Protein AF-A0A7X2IPU2-F1 (afdb_monomer_lite)

Radius of gyration: 22.75 Å; chains: 1; bounding box: 54×31×79 Å

Foldseek 3Di:
DFAQDQCPDPFGDCPVCCVVCCVQDDWDKGWQFKDFPVDDTPRPDQKDKDWDPPDLFKTKMKIFRAAQFKKKWWWKKKWWDFDRYIDIDTDRRDIHHGRRMDMDMGGDDDPPPVDPPPGTGTGMIIMIIDPIDIGGDDDVVVVVVVVVVVVVVVVVVVVVVVD

pLDDT: mean 90.48, std 10.05, range [49.47, 98.31]

Secondary structure (DSSP, 8-state):
-PPP-TT-STT---TTTHHHHGGG--SPPEEEEEE-SS------SSEEEEEE-SSSSEEEEEEEE--SSEEEEEEEEEEEEETTEEEEEEEEEEEE-TT-EEEEEEE----SSTT-TT-----EEEEEEEEEEEEEPPPHHHHHHHHHHHHHHHHHHHHHH--

InterPro domains:
  IPR013424 PEP-CTERM protein-sorting domain [PF07589] (136-160)
  IPR013424 PEP-CTERM protein-sorting domain [TIGR02595] (137-161)

Structure (mmCIF, N/CA/C/O backbone):
data_AF-A0A7X2IPU2-F1
#
_entry.id   AF-A0A7X2IPU2-F1
#
loop_
_atom_site.group_PDB
_atom_site.id
_atom_site.type_symbol
_atom_site.label_atom_id
_atom_site.label_alt_id
_atom_site.label_comp_id
_atom_site.label_asym_id
_atom_site.label_entity_id
_atom_site.label_seq_id
_atom_site.pdbx_PDB_ins_code
_atom_site.Cartn_x
_atom_site.Cartn_y
_atom_site.Cartn_z
_atom_site.occupancy
_atom_site.B_iso_or_equiv
_atom_site.auth_seq_id
_atom_site.auth_comp_id
_atom_site.auth_asym_id
_atom_site.auth_atom_id
_atom_site.pdbx_PDB_model_num
ATOM 1 N N . MET A 1 1 ? 13.312 -9.247 -25.152 1.00 49.47 1 MET A N 1
ATOM 2 C CA . MET A 1 1 ? 12.026 -9.595 -24.512 1.00 49.47 1 MET A CA 1
ATOM 3 C C . MET A 1 1 ? 11.591 -8.381 -23.711 1.00 49.47 1 MET A C 1
ATOM 5 O O . MET A 1 1 ? 12.433 -7.831 -23.006 1.00 49.47 1 MET A O 1
ATOM 9 N N . ALA A 1 2 ? 10.360 -7.901 -23.892 1.00 63.34 2 ALA A N 1
ATOM 10 C CA . ALA A 1 2 ? 9.840 -6.817 -23.059 1.00 63.34 2 ALA A CA 1
ATOM 11 C C . ALA A 1 2 ? 9.668 -7.338 -21.624 1.00 63.34 2 ALA A C 1
ATOM 13 O O . ALA A 1 2 ? 9.268 -8.487 -21.437 1.00 63.34 2 ALA A O 1
ATOM 14 N N . GLY A 1 3 ? 10.058 -6.537 -20.638 1.00 82.38 3 GLY A N 1
ATOM 15 C CA . GLY A 1 3 ? 9.880 -6.857 -19.228 1.00 82.38 3 GLY A CA 1
ATOM 16 C C . GLY A 1 3 ? 8.420 -6.755 -18.809 1.00 82.38 3 GLY A C 1
ATOM 17 O O . GLY A 1 3 ? 7.600 -6.163 -19.508 1.00 82.38 3 GLY A O 1
ATOM 18 N N . TRP A 1 4 ? 8.102 -7.336 -17.657 1.00 93.31 4 TRP A N 1
ATOM 19 C CA . TRP A 1 4 ? 6.778 -7.224 -17.057 1.00 93.31 4 TRP A CA 1
ATOM 20 C C . TRP A 1 4 ? 6.541 -5.801 -16.526 1.00 93.31 4 TRP A C 1
ATOM 22 O O . TRP A 1 4 ? 7.396 -5.260 -15.823 1.00 93.31 4 TRP A O 1
ATOM 32 N N . ASN A 1 5 ? 5.384 -5.214 -16.854 1.00 94.75 5 ASN A N 1
ATOM 33 C CA . ASN A 1 5 ? 4.970 -3.882 -16.412 1.00 94.75 5 ASN A CA 1
ATOM 34 C C . ASN A 1 5 ? 3.652 -3.963 -15.621 1.00 94.75 5 ASN A C 1
ATOM 36 O O . ASN A 1 5 ? 2.597 -4.084 -16.245 1.00 94.75 5 ASN A O 1
ATOM 40 N N . PRO A 1 6 ? 3.674 -3.821 -14.283 1.00 96.12 6 PRO A N 1
ATOM 41 C CA . PRO A 1 6 ? 2.474 -3.929 -13.451 1.00 96.12 6 PRO A CA 1
ATOM 42 C C . PRO A 1 6 ? 1.388 -2.896 -13.754 1.00 96.12 6 PRO A C 1
ATOM 44 O O . PRO A 1 6 ? 0.222 -3.113 -13.434 1.00 96.12 6 PRO A O 1
ATOM 47 N N . HIS A 1 7 ? 1.743 -1.780 -14.388 1.00 95.56 7 HIS A N 1
ATOM 48 C CA . HIS A 1 7 ? 0.799 -0.718 -14.720 1.00 95.56 7 HIS A CA 1
ATOM 49 C C . HIS A 1 7 ? -0.028 -1.029 -15.978 1.00 95.56 7 HIS A C 1
ATOM 51 O O . HIS A 1 7 ? -0.972 -0.303 -16.293 1.00 95.56 7 HIS A 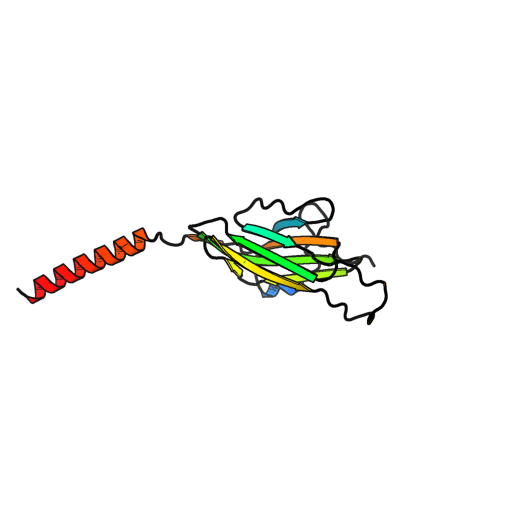O 1
ATOM 57 N N . ALA A 1 8 ? 0.315 -2.091 -16.716 1.00 95.25 8 ALA A N 1
ATOM 58 C CA . ALA A 1 8 ? -0.314 -2.415 -17.987 1.00 95.25 8 ALA A CA 1
ATOM 59 C C . ALA A 1 8 ? -1.818 -2.708 -17.841 1.00 95.25 8 ALA A C 1
ATOM 61 O O . ALA A 1 8 ? -2.256 -3.485 -16.996 1.00 95.25 8 ALA A O 1
ATOM 62 N N . GLY A 1 9 ? -2.617 -2.092 -18.716 1.00 95.00 9 GLY A N 1
ATOM 63 C CA . GLY A 1 9 ? -4.066 -2.272 -18.755 1.00 95.00 9 GLY A CA 1
ATOM 64 C C . GLY A 1 9 ? -4.833 -1.532 -17.647 1.00 95.00 9 GLY A C 1
ATOM 65 O O . GLY A 1 9 ? -4.250 -0.967 -16.719 1.00 95.00 9 GLY A O 1
ATOM 66 N N . PRO A 1 10 ? -6.175 -1.522 -17.723 1.00 94.19 10 PRO A N 1
ATOM 67 C CA . PRO A 1 10 ? -7.020 -0.764 -16.798 1.00 94.19 10 PRO A CA 1
ATOM 68 C C . PRO A 1 10 ? -6.919 -1.267 -15.353 1.00 94.19 10 PRO A C 1
ATOM 70 O O . PRO A 1 10 ? -6.868 -0.458 -14.432 1.00 94.19 10 PRO A O 1
ATOM 73 N N . ASN A 1 11 ? -6.758 -2.578 -15.157 1.00 95.75 11 ASN A N 1
ATOM 74 C CA . ASN A 1 11 ? -6.704 -3.207 -13.832 1.00 95.75 11 ASN A CA 1
ATOM 75 C C . ASN A 1 11 ? -5.276 -3.472 -13.336 1.00 95.75 11 ASN A C 1
ATOM 77 O O . ASN A 1 11 ? -5.102 -3.975 -12.235 1.00 95.75 11 ASN A O 1
ATOM 81 N N . GLY A 1 12 ? -4.259 -3.113 -14.127 1.00 96.50 12 GLY A N 1
ATOM 82 C CA . GLY A 1 12 ? -2.882 -3.515 -13.854 1.00 96.50 12 GLY A CA 1
ATOM 83 C C . GLY A 1 12 ? -2.632 -4.972 -14.253 1.00 96.50 12 GLY A C 1
ATOM 84 O O . GLY A 1 12 ? -3.561 -5.718 -14.567 1.00 96.50 12 GLY A O 1
ATOM 85 N N . ASP A 1 13 ? -1.363 -5.360 -14.256 1.00 97.06 13 ASP A N 1
ATOM 86 C CA . ASP A 1 13 ? -0.900 -6.684 -14.660 1.00 97.06 13 ASP A CA 1
ATOM 87 C C . ASP A 1 13 ? -0.197 -7.373 -13.489 1.00 97.06 13 ASP A C 1
ATOM 89 O O . ASP A 1 13 ? 0.868 -6.947 -13.049 1.00 97.06 13 ASP A O 1
ATOM 93 N N . THR A 1 14 ? -0.778 -8.462 -12.992 1.00 97.25 14 THR A N 1
ATOM 94 C CA . THR A 1 14 ? -0.271 -9.218 -11.838 1.00 97.25 14 THR A CA 1
ATOM 95 C C . THR A 1 14 ? 0.596 -10.412 -12.237 1.00 97.25 14 THR A C 1
ATOM 97 O O . THR A 1 14 ? 1.161 -11.080 -11.371 1.00 97.25 14 THR A O 1
ATOM 100 N N . SER A 1 15 ? 0.758 -10.677 -13.540 1.00 95.69 15 SER A N 1
ATOM 101 C CA . SER A 1 15 ? 1.409 -11.890 -14.058 1.00 95.69 15 SER A CA 1
ATOM 102 C C . SER A 1 15 ? 2.859 -12.076 -13.596 1.00 95.69 15 SER A C 1
ATOM 104 O O . SER A 1 15 ? 3.339 -13.207 -13.531 1.00 95.69 15 SER A O 1
ATOM 106 N N . GLY A 1 16 ? 3.552 -10.992 -13.228 1.00 94.38 16 GLY A N 1
ATOM 107 C CA . GLY A 1 16 ? 4.921 -11.045 -12.715 1.00 94.38 16 GLY A CA 1
ATOM 108 C C . GLY A 1 16 ? 5.066 -11.442 -11.244 1.00 94.38 16 GLY A C 1
ATOM 109 O O . GLY A 1 16 ? 6.181 -11.761 -10.836 1.00 94.38 16 GLY A O 1
ATOM 110 N N . PHE A 1 17 ? 3.991 -11.446 -10.446 1.00 96.38 17 PHE A N 1
ATOM 111 C CA . PHE A 1 17 ? 4.066 -11.794 -9.017 1.00 96.38 17 PHE A CA 1
ATOM 112 C C . PHE A 1 17 ? 2.974 -12.734 -8.508 1.00 96.38 17 PHE A C 1
ATOM 114 O O . PHE A 1 17 ? 3.132 -13.281 -7.418 1.00 96.38 17 PHE A O 1
ATOM 121 N N . ASP A 1 18 ? 1.901 -12.958 -9.268 1.00 96.19 18 ASP A N 1
ATOM 122 C CA . ASP A 1 18 ? 0.756 -13.751 -8.815 1.00 96.19 18 ASP A CA 1
ATOM 123 C C . ASP A 1 18 ? 1.166 -15.160 -8.350 1.00 96.19 18 ASP A C 1
ATOM 125 O O . ASP A 1 18 ? 0.906 -15.543 -7.211 1.00 96.19 18 ASP A O 1
ATOM 129 N N . ALA A 1 19 ? 1.919 -15.893 -9.178 1.00 96.19 19 ALA A N 1
ATOM 130 C CA . ALA A 1 19 ? 2.388 -17.234 -8.829 1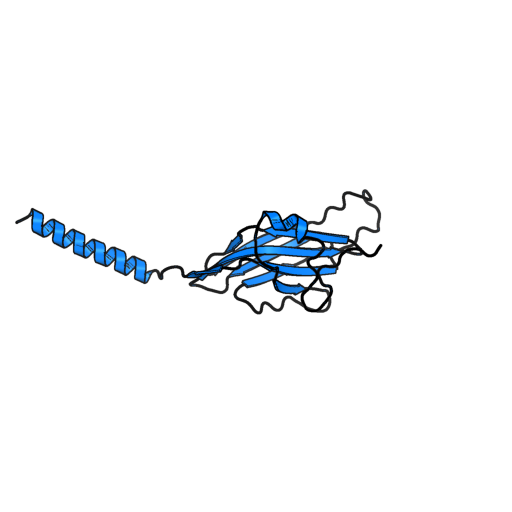.00 96.19 19 ALA A CA 1
ATOM 131 C C . ALA A 1 19 ? 3.365 -17.253 -7.628 1.00 96.19 19 ALA A C 1
ATOM 133 O O . ALA A 1 19 ? 3.141 -18.049 -6.714 1.00 96.19 19 ALA A O 1
ATOM 134 N N . PRO A 1 20 ? 4.408 -16.395 -7.556 1.00 96.44 20 PRO A N 1
ATOM 135 C CA . PRO A 1 20 ? 5.248 -16.287 -6.360 1.00 96.44 20 PRO A CA 1
ATOM 136 C C . PRO A 1 20 ? 4.497 -15.930 -5.072 1.00 96.44 20 PRO A C 1
ATOM 138 O O . PRO A 1 20 ? 4.910 -16.365 -3.999 1.00 96.44 20 PRO A O 1
ATOM 141 N N . PHE A 1 21 ? 3.423 -15.137 -5.152 1.00 97.81 21 PHE A N 1
ATOM 142 C CA . PHE A 1 21 ? 2.665 -14.693 -3.977 1.00 97.81 21 PHE A CA 1
ATOM 143 C C . PHE A 1 21 ? 1.484 -15.612 -3.631 1.00 97.81 21 PHE A C 1
ATOM 145 O O . PHE A 1 21 ? 0.904 -15.484 -2.552 1.00 97.81 21 PHE A O 1
ATOM 152 N N . ALA A 1 22 ? 1.136 -16.568 -4.493 1.00 96.06 22 ALA A N 1
ATOM 153 C CA . ALA A 1 22 ? 0.060 -17.533 -4.263 1.00 96.06 22 ALA A CA 1
ATOM 154 C C . ALA A 1 22 ? 0.165 -18.322 -2.938 1.00 96.06 22 ALA A C 1
ATOM 156 O O . ALA A 1 22 ? -0.872 -18.553 -2.328 1.00 96.06 22 ALA A O 1
ATOM 157 N N . PRO A 1 23 ? 1.351 -18.703 -2.418 1.00 97.19 23 PRO A N 1
ATOM 158 C CA . PRO A 1 23 ? 1.433 -19.411 -1.136 1.00 97.19 23 PRO A CA 1
ATOM 159 C C . PRO A 1 23 ? 0.982 -18.601 0.090 1.00 97.19 23 PRO A C 1
ATOM 161 O O . PRO A 1 23 ? 0.778 -19.191 1.148 1.00 97.19 23 PRO A O 1
ATOM 164 N N . TYR A 1 24 ? 0.855 -17.277 -0.034 1.00 96.38 24 TYR A N 1
ATOM 165 C CA . TYR A 1 24 ? 0.588 -16.366 1.084 1.00 96.38 24 TYR A CA 1
ATOM 166 C C . TYR A 1 24 ? -0.878 -15.921 1.185 1.00 96.38 24 TYR A C 1
ATOM 168 O O . TYR A 1 24 ? -1.226 -15.178 2.086 1.00 96.38 24 TYR A O 1
ATOM 176 N N . GLY A 1 25 ? -1.754 -16.355 0.277 1.00 92.75 25 GLY A N 1
ATOM 177 C CA . GLY A 1 25 ? -3.152 -15.918 0.262 1.00 92.75 25 GLY A CA 1
ATOM 178 C C . GLY A 1 25 ? -3.955 -16.619 -0.825 1.00 92.75 25 GLY A C 1
ATOM 179 O O . GLY A 1 25 ? -3.404 -17.366 -1.631 1.00 92.75 25 GLY A O 1
ATOM 180 N N . SER A 1 26 ? -5.270 -16.421 -0.838 1.00 84.19 26 SER A N 1
ATOM 181 C CA . SER A 1 26 ? -6.179 -17.262 -1.640 1.00 84.19 26 SER A CA 1
ATOM 182 C C . SER A 1 26 ? -7.140 -16.489 -2.545 1.00 84.19 26 SER A C 1
ATOM 184 O O . SER A 1 26 ? -7.790 -17.094 -3.399 1.00 84.19 26 SER A O 1
ATOM 186 N N . GLY A 1 27 ? -7.207 -15.163 -2.403 1.00 88.00 27 GLY A N 1
ATOM 187 C CA . GLY A 1 27 ? -8.028 -14.291 -3.236 1.00 88.00 27 GLY A CA 1
ATOM 188 C C . GLY A 1 27 ? -7.368 -13.818 -4.535 1.00 88.00 27 GLY A C 1
ATOM 189 O O . GLY A 1 27 ? -6.159 -13.925 -4.747 1.00 88.00 27 GLY A O 1
ATOM 190 N N . THR A 1 28 ? -8.190 -13.235 -5.410 1.00 94.44 28 THR A N 1
ATOM 191 C CA . THR A 1 28 ? -7.730 -12.536 -6.616 1.00 94.44 28 THR A CA 1
ATOM 192 C C . THR A 1 28 ? -7.248 -11.131 -6.271 1.00 94.44 28 THR A C 1
ATOM 194 O O . THR A 1 28 ? -7.906 -10.399 -5.530 1.00 94.44 28 THR A O 1
ATOM 197 N N . TRP A 1 29 ? -6.126 -10.732 -6.862 1.00 97.75 29 TRP A N 1
ATOM 198 C CA . TRP A 1 29 ? -5.622 -9.368 -6.770 1.00 97.75 29 TRP A CA 1
ATOM 199 C C . TRP A 1 29 ? -6.576 -8.363 -7.415 1.00 97.75 29 TRP A C 1
ATOM 201 O O . TRP A 1 29 ? -6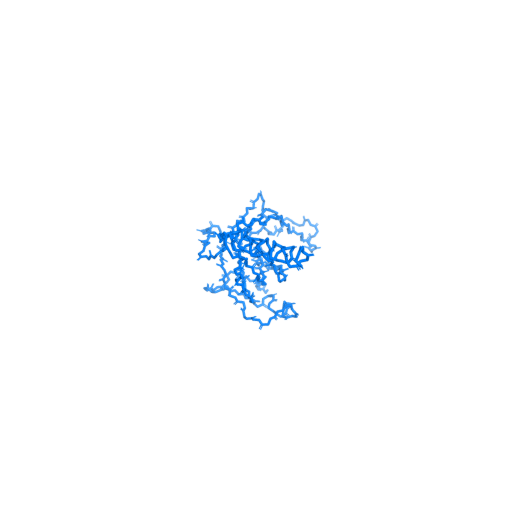.994 -8.508 -8.562 1.00 97.75 29 TRP A O 1
ATOM 211 N N . SER A 1 30 ? -6.879 -7.315 -6.665 1.00 96.69 30 SER A N 1
ATOM 212 C CA . SER A 1 30 ? -7.653 -6.156 -7.085 1.00 96.69 30 SER A CA 1
ATOM 213 C C . SER A 1 30 ? -6.751 -4.932 -7.120 1.00 96.69 30 SER A C 1
ATOM 215 O O . SER A 1 30 ? -5.897 -4.755 -6.249 1.00 96.69 30 SER A O 1
ATOM 217 N N . LEU A 1 31 ? -6.944 -4.076 -8.119 1.00 97.50 31 LEU A N 1
ATOM 218 C CA . LEU A 1 31 ? -6.235 -2.807 -8.201 1.00 97.50 31 LEU A CA 1
ATOM 219 C C . LEU A 1 31 ? -6.688 -1.879 -7.069 1.00 97.50 31 LEU A C 1
ATOM 221 O O . LEU A 1 31 ? -7.884 -1.637 -6.920 1.00 97.50 31 LEU A O 1
ATOM 225 N N . LEU A 1 32 ? -5.733 -1.337 -6.317 1.00 96.94 32 LEU A N 1
ATOM 226 C CA . LEU A 1 32 ? -5.984 -0.251 -5.374 1.00 96.94 32 LEU A CA 1
ATOM 227 C C . LEU A 1 32 ? -5.732 1.107 -6.019 1.00 96.94 32 LEU A C 1
ATOM 229 O O . LEU A 1 32 ? -6.580 1.989 -5.933 1.00 96.94 32 LEU A O 1
ATOM 233 N N . ASP A 1 33 ? -4.561 1.284 -6.635 1.00 97.12 33 ASP A N 1
ATOM 234 C CA . ASP A 1 33 ? -4.166 2.576 -7.187 1.00 97.12 33 ASP A CA 1
ATOM 235 C C . ASP A 1 33 ? -2.976 2.467 -8.146 1.00 97.12 33 ASP A C 1
ATOM 237 O O . ASP A 1 33 ? -2.286 1.442 -8.217 1.00 97.12 33 ASP A O 1
ATOM 241 N N . LYS A 1 34 ? -2.721 3.557 -8.864 1.00 95.75 34 LYS A N 1
ATOM 242 C CA . LYS A 1 34 ? -1.641 3.715 -9.833 1.00 95.75 34 LYS A CA 1
ATOM 243 C C . LYS A 1 34 ? -0.979 5.072 -9.670 1.00 95.75 34 LYS A C 1
ATOM 245 O O . LYS A 1 34 ? -1.633 6.076 -9.426 1.00 95.75 34 LYS A O 1
ATOM 250 N N . LEU A 1 35 ? 0.335 5.086 -9.837 1.00 94.88 35 LEU A N 1
ATOM 251 C CA . LEU A 1 35 ? 1.140 6.299 -9.826 1.00 94.88 35 LEU A CA 1
ATOM 252 C C . LEU A 1 35 ? 2.141 6.237 -10.970 1.00 94.88 35 LEU A C 1
ATOM 254 O O . LEU A 1 35 ? 2.876 5.257 -11.109 1.00 94.88 35 LEU A O 1
ATOM 258 N N . ASP A 1 36 ? 2.201 7.305 -11.750 1.00 92.75 36 ASP A N 1
ATOM 259 C CA . ASP A 1 36 ? 3.206 7.508 -12.786 1.00 92.75 36 ASP A CA 1
ATOM 260 C C . ASP A 1 36 ? 3.566 8.999 -12.909 1.00 92.75 36 ASP A C 1
ATOM 262 O O . ASP A 1 36 ? 3.212 9.819 -12.062 1.00 92.75 36 ASP A O 1
ATOM 266 N N . SER A 1 37 ? 4.316 9.371 -13.947 1.00 88.62 37 SER A N 1
ATOM 267 C CA . SER A 1 37 ? 4.712 10.766 -14.182 1.00 88.62 37 SER A CA 1
ATOM 268 C C . SER A 1 37 ? 3.565 11.685 -14.617 1.00 88.62 37 SER A C 1
ATOM 270 O O . SER A 1 37 ? 3.747 12.901 -14.661 1.00 88.62 37 SER A O 1
ATOM 272 N N . SER A 1 38 ? 2.407 11.124 -14.965 1.00 87.88 38 SER A N 1
ATOM 273 C CA . SER A 1 38 ? 1.246 11.837 -15.500 1.00 87.88 38 SER A CA 1
ATOM 274 C C . SER A 1 38 ? 0.064 11.884 -14.530 1.00 87.88 38 SER A C 1
ATOM 276 O O . SER A 1 38 ? -0.822 12.724 -14.683 1.00 87.88 38 SER A O 1
ATOM 278 N N . SER A 1 39 ? 0.055 11.012 -13.522 1.00 88.12 39 SER A N 1
ATOM 279 C CA . SER A 1 39 ? -1.046 10.834 -12.584 1.00 88.12 39 SER A CA 1
ATOM 280 C C . SER A 1 39 ? -0.543 10.474 -11.186 1.00 88.12 39 SER A C 1
ATOM 282 O O . SER A 1 39 ? 0.336 9.631 -11.020 1.00 88.12 39 SER A O 1
ATOM 284 N N . GLY A 1 40 ? -1.107 11.136 -10.172 1.00 91.62 40 GLY A N 1
ATOM 285 C CA . GLY A 1 40 ? -0.885 10.802 -8.765 1.00 91.62 40 GLY A CA 1
ATOM 286 C C . GLY A 1 40 ? -1.811 9.686 -8.277 1.00 91.62 40 GLY A C 1
ATOM 287 O O . GLY A 1 40 ? -2.769 9.329 -8.962 1.00 91.62 40 GLY A O 1
ATOM 288 N N . LEU A 1 41 ? -1.560 9.202 -7.059 1.00 95.19 41 LEU A N 1
ATOM 289 C CA . LEU A 1 41 ? -2.440 8.254 -6.365 1.00 95.19 41 LEU A CA 1
ATOM 290 C C . LEU A 1 41 ? -3.816 8.891 -6.121 1.00 95.19 41 LEU A C 1
ATOM 292 O O . LEU A 1 41 ? -3.905 9.986 -5.558 1.00 95.19 41 LEU A O 1
ATOM 296 N N . GLN A 1 42 ? -4.876 8.215 -6.556 1.00 95.50 42 GLN A N 1
ATOM 297 C CA . GLN A 1 42 ? -6.256 8.696 -6.473 1.00 95.50 42 GLN A CA 1
ATOM 298 C C . GLN A 1 42 ? -6.884 8.487 -5.090 1.00 95.50 42 GLN A C 1
ATOM 300 O O . GLN A 1 42 ? -7.776 9.244 -4.711 1.00 95.50 42 GLN A O 1
ATOM 305 N N . ASN A 1 43 ? -6.419 7.494 -4.326 1.00 95.81 43 ASN A N 1
ATOM 306 C CA . ASN A 1 43 ? -6.837 7.218 -2.950 1.00 95.81 43 ASN A CA 1
ATOM 307 C C . ASN A 1 43 ? -8.363 7.096 -2.775 1.00 95.81 43 ASN A C 1
ATOM 309 O O . ASN A 1 43 ? -8.964 7.718 -1.901 1.00 95.81 43 ASN A O 1
ATOM 313 N N . THR A 1 44 ? -9.013 6.280 -3.608 1.00 89.06 44 THR A N 1
ATOM 314 C CA . THR A 1 44 ? -10.483 6.157 -3.657 1.00 89.06 44 THR A CA 1
ATOM 315 C C . THR A 1 44 ? -11.087 5.213 -2.605 1.00 89.06 44 THR A C 1
ATOM 317 O O . THR A 1 44 ? -12.291 4.964 -2.631 1.00 89.06 44 THR A O 1
ATOM 320 N N . GLY A 1 45 ? -10.274 4.645 -1.709 1.00 90.31 45 GLY A N 1
ATOM 321 C CA . GLY A 1 45 ? -10.674 3.605 -0.753 1.00 90.31 45 GLY A CA 1
ATOM 322 C C . GLY A 1 45 ? -10.503 3.990 0.726 1.00 90.31 45 GLY A C 1
ATOM 323 O O . GLY A 1 45 ? -10.247 5.148 1.051 1.00 90.31 45 GLY A O 1
ATOM 324 N N . PRO A 1 46 ? -10.613 3.014 1.652 1.00 93.38 46 PRO A N 1
ATOM 325 C CA . PRO A 1 46 ? -10.415 3.236 3.092 1.00 93.38 46 PRO A CA 1
ATOM 326 C C . PRO A 1 46 ? -8.941 3.450 3.480 1.00 93.38 46 PRO A C 1
ATOM 328 O O . PRO A 1 46 ? -8.628 3.697 4.644 1.00 93.38 46 PRO A O 1
ATOM 331 N N . LEU A 1 47 ? -8.031 3.326 2.514 1.00 97.44 47 LEU A N 1
ATOM 332 C CA . LEU A 1 47 ? -6.600 3.513 2.682 1.00 97.44 47 LEU A CA 1
ATOM 333 C C . LEU A 1 47 ? -6.135 4.668 1.796 1.00 97.44 47 LEU A C 1
ATOM 335 O O . LEU A 1 47 ? -6.415 4.684 0.598 1.00 97.44 47 LEU A O 1
ATOM 339 N N . THR A 1 48 ? -5.393 5.595 2.393 1.00 97.88 48 THR A N 1
ATOM 340 C CA . THR A 1 48 ? -4.694 6.670 1.689 1.00 97.88 48 THR A CA 1
ATOM 341 C C . THR A 1 48 ? -3.217 6.332 1.613 1.00 97.88 48 THR A C 1
ATOM 343 O O . THR A 1 48 ? -2.555 6.173 2.638 1.00 97.88 48 THR A O 1
ATOM 346 N N . PHE A 1 49 ? -2.687 6.257 0.403 1.00 97.25 49 PHE A N 1
ATOM 347 C CA . PHE A 1 49 ? -1.297 5.959 0.119 1.00 97.25 49 PHE A CA 1
ATOM 348 C C . PHE A 1 49 ? -0.523 7.227 -0.227 1.00 97.25 49 PHE A C 1
ATOM 350 O O . PHE A 1 49 ? -1.017 8.133 -0.906 1.00 97.25 49 PHE A O 1
ATOM 357 N N . THR A 1 50 ? 0.736 7.257 0.199 1.00 95.56 50 THR A N 1
ATOM 358 C CA . THR A 1 50 ? 1.736 8.172 -0.346 1.00 95.56 50 THR A CA 1
ATOM 359 C C . THR A 1 50 ? 2.909 7.373 -0.880 1.00 95.56 50 THR A C 1
ATOM 361 O O . THR A 1 50 ? 3.268 6.318 -0.350 1.00 95.56 50 THR A O 1
ATOM 364 N N . PHE A 1 51 ? 3.521 7.892 -1.936 1.00 92.69 51 PHE A N 1
ATOM 365 C CA . PHE A 1 51 ? 4.747 7.347 -2.483 1.00 92.69 51 PHE A CA 1
ATOM 366 C C . PHE A 1 51 ? 5.581 8.501 -3.018 1.00 92.69 51 PHE A C 1
ATOM 368 O O . PHE A 1 51 ? 5.206 9.166 -3.984 1.00 92.69 51 PHE A O 1
ATOM 375 N N . THR A 1 52 ? 6.701 8.755 -2.355 1.00 85.69 52 THR A N 1
ATOM 376 C CA . THR A 1 52 ? 7.553 9.905 -2.638 1.00 85.69 52 THR A CA 1
ATOM 377 C C . THR A 1 52 ? 8.922 9.396 -3.072 1.00 85.69 52 THR A C 1
ATOM 379 O O . THR A 1 52 ? 9.646 8.848 -2.236 1.00 85.69 52 THR A O 1
ATOM 382 N N . PRO A 1 53 ? 9.304 9.567 -4.347 1.00 71.69 53 PRO A N 1
ATOM 383 C CA . PRO A 1 53 ? 10.655 9.299 -4.824 1.00 71.69 53 PRO A CA 1
ATOM 384 C C . PRO A 1 53 ? 11.557 10.548 -4.656 1.00 71.69 53 PRO A C 1
ATOM 386 O O . PRO A 1 53 ? 11.528 11.429 -5.511 1.00 71.69 53 PRO A O 1
ATOM 389 N N . PRO A 1 54 ? 12.395 10.674 -3.606 1.00 62.78 54 PRO A N 1
ATOM 390 C CA . PRO A 1 54 ? 13.513 11.617 -3.582 1.00 62.78 54 PRO A CA 1
ATOM 391 C C . PRO A 1 54 ? 14.566 11.289 -4.654 1.00 62.78 54 PRO A C 1
ATOM 393 O O . PRO A 1 54 ? 15.377 12.148 -4.990 1.00 62.78 54 PRO A O 1
ATOM 396 N N . SER A 1 55 ? 14.574 10.061 -5.191 1.00 77.81 55 SER A N 1
ATOM 397 C CA . SER A 1 55 ? 15.392 9.663 -6.335 1.00 77.81 55 SER A CA 1
ATOM 398 C C . SER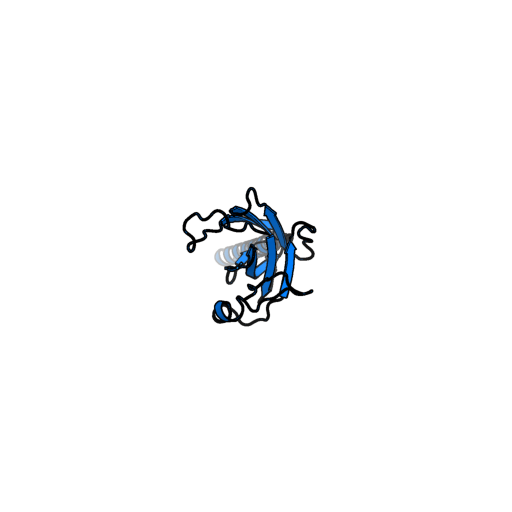 A 1 55 ? 14.674 8.622 -7.202 1.00 77.81 55 SER A C 1
ATOM 400 O O . SER A 1 55 ? 13.647 8.068 -6.814 1.00 77.81 55 SER A O 1
ATOM 402 N N . GLY A 1 56 ? 15.241 8.306 -8.369 1.00 83.06 56 GLY A N 1
ATOM 403 C CA . GLY A 1 56 ? 14.729 7.227 -9.214 1.00 83.06 56 GLY A CA 1
ATOM 404 C C . GLY A 1 56 ? 14.871 5.830 -8.596 1.00 83.06 56 GLY A C 1
ATOM 405 O O . GLY A 1 56 ? 14.195 4.914 -9.035 1.00 83.06 56 GLY A O 1
ATOM 406 N N . THR A 1 57 ? 15.719 5.614 -7.592 1.00 88.44 57 THR A N 1
ATOM 407 C CA . THR A 1 57 ? 15.991 4.266 -7.056 1.00 88.44 57 THR A CA 1
ATOM 408 C C . THR A 1 57 ? 15.764 4.146 -5.560 1.00 88.44 57 THR A C 1
ATOM 410 O O . THR A 1 57 ? 16.037 3.096 -4.992 1.00 88.44 57 THR A O 1
ATOM 413 N N . SER A 1 58 ? 15.252 5.176 -4.900 1.00 91.12 58 SER A N 1
ATOM 414 C CA . SER A 1 58 ? 14.891 5.100 -3.491 1.00 91.12 58 SER A CA 1
ATOM 415 C C . SER A 1 58 ? 13.817 6.106 -3.138 1.00 91.12 58 SER A C 1
ATOM 417 O O . SER A 1 58 ? 13.682 7.149 -3.784 1.00 91.12 58 SER A O 1
ATOM 419 N N . GLY A 1 59 ? 13.097 5.815 -2.060 1.00 93.12 59 GLY A N 1
ATOM 420 C CA . GLY A 1 59 ? 12.147 6.756 -1.516 1.00 93.12 59 GLY A CA 1
ATOM 421 C C . GLY A 1 59 ? 11.391 6.317 -0.296 1.00 93.12 59 GLY A C 1
ATOM 422 O O . GLY A 1 59 ? 11.770 5.369 0.384 1.00 93.12 59 GLY A O 1
ATOM 423 N N . GLY A 1 60 ? 10.355 7.090 0.002 1.00 94.06 60 GLY A N 1
ATOM 424 C CA . GLY A 1 60 ? 9.443 6.862 1.107 1.00 94.06 60 GLY A CA 1
ATOM 425 C C . GLY A 1 60 ? 8.078 6.427 0.603 1.00 94.06 60 GLY A C 1
ATOM 426 O O . GLY A 1 60 ? 7.680 6.742 -0.521 1.00 94.06 60 GLY A O 1
ATOM 427 N N . TRP A 1 61 ? 7.355 5.726 1.458 1.00 95.12 61 TRP A N 1
ATOM 428 C CA . TRP A 1 61 ? 5.951 5.416 1.255 1.00 95.12 61 TRP A CA 1
ATOM 429 C C . TRP A 1 61 ? 5.208 5.491 2.584 1.00 95.12 61 TRP A C 1
ATOM 431 O O . TRP A 1 61 ? 5.801 5.341 3.658 1.00 95.12 61 TRP A O 1
ATOM 441 N N . SER A 1 62 ? 3.900 5.705 2.510 1.00 96.81 62 SER A N 1
ATOM 442 C CA . SER A 1 62 ? 3.015 5.518 3.651 1.00 96.81 62 SER A CA 1
ATOM 443 C C . SER A 1 62 ? 1.674 4.951 3.222 1.00 96.81 62 SER A C 1
ATOM 445 O O . SER A 1 62 ? 1.253 5.114 2.078 1.00 96.81 62 SER A O 1
ATOM 447 N N . VAL A 1 63 ? 0.992 4.322 4.170 1.00 97.94 63 VAL A N 1
ATOM 448 C CA . VAL A 1 63 ? -0.425 3.986 4.076 1.00 97.94 63 VAL A CA 1
ATOM 449 C C . VAL A 1 63 ? -1.113 4.421 5.361 1.00 97.94 63 VAL A C 1
ATOM 451 O O . VAL A 1 63 ? -0.646 4.123 6.460 1.00 97.94 63 VAL A O 1
ATOM 454 N N . THR A 1 64 ? -2.217 5.140 5.222 1.00 98.25 64 THR A N 1
ATOM 455 C CA . THR A 1 64 ? -3.041 5.618 6.328 1.00 98.25 64 THR A CA 1
ATOM 456 C C . THR A 1 64 ? -4.424 5.006 6.216 1.00 98.25 64 THR A C 1
ATOM 458 O O . THR A 1 64 ? -5.074 5.148 5.183 1.00 98.25 64 THR A O 1
ATOM 461 N N . ASN A 1 65 ? -4.898 4.362 7.280 1.00 98.12 65 ASN A N 1
ATOM 462 C CA . ASN A 1 65 ? -6.299 3.973 7.383 1.00 98.12 65 ASN A CA 1
ATOM 463 C C . ASN A 1 65 ? -7.137 5.199 7.760 1.00 98.12 65 ASN A C 1
ATOM 465 O O . ASN A 1 65 ? -6.918 5.812 8.805 1.00 98.12 65 ASN A O 1
ATOM 469 N N . THR A 1 66 ? -8.081 5.567 6.895 1.00 97.00 66 THR A N 1
ATOM 470 C CA . THR A 1 66 ? -8.927 6.755 7.078 1.00 97.00 66 THR A CA 1
ATOM 471 C C . THR A 1 66 ? -10.092 6.512 8.034 1.00 97.00 66 THR A C 1
ATOM 473 O O . THR A 1 66 ? -10.707 7.465 8.513 1.00 97.00 66 THR A O 1
ATOM 476 N N . SER A 1 67 ? -10.391 5.250 8.353 1.00 95.56 67 SER A N 1
ATOM 477 C CA . SER A 1 67 ? -11.384 4.905 9.364 1.00 95.56 67 SER A CA 1
ATOM 478 C C . SER A 1 67 ? -10.840 5.148 10.766 1.00 95.56 67 SER A C 1
ATOM 480 O O . SER A 1 67 ? -9.735 4.729 11.092 1.00 95.56 67 SER A O 1
ATOM 482 N N . MET A 1 68 ? -11.656 5.754 11.629 1.00 93.56 68 MET A N 1
ATOM 483 C CA . MET A 1 68 ? -11.365 5.911 13.062 1.00 93.56 68 MET A CA 1
ATOM 484 C C . MET A 1 68 ? -11.958 4.790 13.922 1.00 93.56 68 MET A C 1
ATOM 486 O O . MET A 1 68 ? -11.711 4.738 15.124 1.00 93.56 68 MET A O 1
ATOM 490 N N . THR A 1 69 ? -12.728 3.884 13.318 1.00 93.88 69 THR A N 1
ATOM 491 C CA . THR A 1 69 ? -13.485 2.853 14.039 1.00 93.88 69 THR A CA 1
ATOM 492 C C . THR A 1 69 ? -13.256 1.448 13.512 1.00 93.88 69 THR A C 1
ATOM 494 O O . THR A 1 69 ? -13.730 0.504 14.126 1.00 93.88 69 THR A O 1
ATOM 497 N N . SER A 1 70 ? -12.572 1.263 12.382 1.00 95.94 70 SER A N 1
ATOM 498 C CA . SER A 1 70 ? -12.352 -0.060 11.792 1.00 95.94 70 SER A CA 1
ATOM 499 C C . SER A 1 70 ? -10.897 -0.261 11.406 1.00 95.94 70 SER A C 1
ATOM 501 O O . SER A 1 70 ? -10.298 0.600 10.766 1.00 95.94 70 SER A O 1
ATOM 503 N N . SER A 1 71 ? -10.338 -1.407 11.777 1.00 97.31 71 SER A N 1
ATOM 504 C CA . SER A 1 71 ? -9.043 -1.866 11.283 1.00 97.31 71 SER A CA 1
ATOM 505 C C . SER A 1 71 ? -9.203 -2.425 9.874 1.00 97.31 71 SER A C 1
ATOM 507 O O . SER A 1 71 ? -10.238 -3.009 9.550 1.00 97.31 71 SER A O 1
ATOM 509 N N . VAL A 1 72 ? -8.164 -2.302 9.056 1.00 98.00 72 VAL A N 1
ATOM 510 C CA . VAL A 1 72 ? -8.050 -3.008 7.775 1.00 98.00 72 VAL A CA 1
ATOM 511 C C . VAL A 1 72 ? -6.959 -4.058 7.918 1.00 98.00 72 VAL A C 1
ATOM 513 O O . VAL A 1 72 ? -5.890 -3.763 8.439 1.00 98.00 72 VAL A O 1
ATOM 516 N N . THR A 1 73 ? -7.218 -5.285 7.486 1.00 97.69 73 THR A N 1
ATOM 517 C CA . THR A 1 73 ? -6.188 -6.309 7.268 1.00 97.69 73 THR A CA 1
ATOM 518 C C . THR A 1 73 ? -6.267 -6.746 5.818 1.00 97.69 73 THR A C 1
ATOM 520 O O . THR A 1 73 ? -7.366 -6.989 5.330 1.00 97.69 73 THR A O 1
ATOM 523 N N . LEU A 1 74 ? -5.141 -6.776 5.114 1.00 97.31 74 LEU A N 1
ATOM 524 C CA . LEU A 1 74 ? -5.090 -7.137 3.700 1.00 97.31 74 LEU A CA 1
ATOM 525 C C . LEU A 1 74 ? -3.738 -7.739 3.335 1.00 97.31 74 LEU A C 1
ATOM 527 O O . LEU A 1 74 ? -2.725 -7.394 3.940 1.00 97.31 74 LEU A O 1
ATOM 531 N N . ASP A 1 75 ? -3.717 -8.522 2.266 1.00 97.94 75 ASP A N 1
ATOM 532 C CA . ASP A 1 75 ? -2.492 -8.741 1.509 1.00 97.94 75 ASP A CA 1
ATOM 533 C C . ASP A 1 75 ? -2.277 -7.539 0.599 1.00 97.94 75 ASP A C 1
ATOM 535 O O . ASP A 1 75 ? -3.111 -7.242 -0.260 1.00 97.94 75 ASP A O 1
ATOM 539 N N . LEU A 1 76 ? -1.159 -6.845 0.780 1.00 97.19 76 LEU A N 1
ATOM 540 C CA . LEU A 1 76 ? -0.818 -5.642 0.030 1.00 97.19 76 LEU A CA 1
ATOM 541 C C . LEU A 1 76 ? 0.399 -5.919 -0.846 1.00 97.19 76 LEU A C 1
ATOM 543 O O . LEU A 1 76 ? 1.461 -6.281 -0.343 1.00 97.19 76 LEU A O 1
ATOM 547 N N . ALA A 1 77 ? 0.261 -5.724 -2.155 1.00 97.69 77 ALA A N 1
ATOM 548 C CA . ALA A 1 77 ? 1.367 -5.849 -3.093 1.00 97.69 77 ALA A CA 1
ATOM 549 C C . ALA A 1 77 ? 1.750 -4.487 -3.671 1.00 97.69 77 ALA A C 1
ATOM 551 O O . ALA A 1 77 ? 0.925 -3.764 -4.236 1.00 97.69 77 ALA A O 1
ATOM 552 N N . PHE A 1 78 ? 3.031 -4.150 -3.537 1.00 96.00 78 PHE A N 1
ATOM 553 C CA . PHE A 1 78 ? 3.642 -2.981 -4.159 1.00 96.00 78 PHE A CA 1
ATOM 554 C C . PHE A 1 78 ? 4.379 -3.453 -5.394 1.00 96.00 78 PHE A C 1
ATOM 556 O O . PHE A 1 78 ? 5.371 -4.163 -5.261 1.00 96.00 78 PHE A O 1
ATOM 563 N N . ALA A 1 79 ? 3.915 -3.070 -6.579 1.00 96.50 79 ALA A N 1
ATOM 564 C CA . ALA A 1 79 ? 4.537 -3.462 -7.831 1.00 96.50 79 ALA A CA 1
ATOM 565 C C 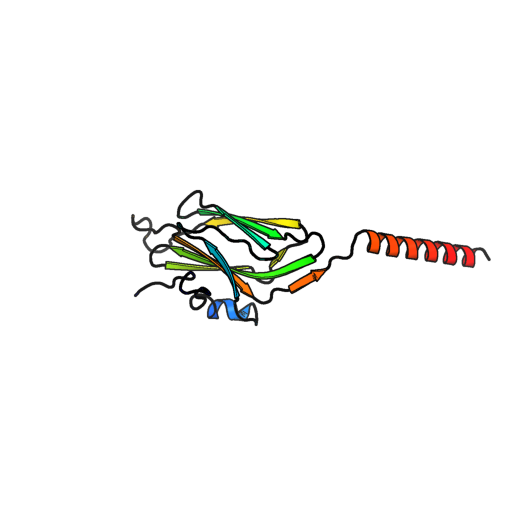. ALA A 1 79 ? 5.088 -2.238 -8.562 1.00 96.50 79 ALA A C 1
ATOM 567 O O . ALA A 1 79 ? 4.365 -1.283 -8.837 1.00 96.50 79 ALA A O 1
ATOM 568 N N . MET A 1 80 ? 6.375 -2.264 -8.883 1.00 93.75 80 MET A N 1
ATOM 569 C CA . MET A 1 80 ? 7.085 -1.154 -9.505 1.00 93.75 80 MET A CA 1
ATOM 570 C C . MET A 1 80 ? 7.646 -1.562 -10.859 1.00 93.75 80 MET A C 1
ATOM 572 O O . MET A 1 80 ? 8.153 -2.671 -11.024 1.00 93.75 80 MET A O 1
ATOM 576 N N . HIS A 1 81 ? 7.617 -0.625 -11.800 1.00 92.06 81 HIS A N 1
ATOM 577 C CA . HIS A 1 81 ? 8.307 -0.734 -13.077 1.00 92.06 81 HIS A CA 1
ATOM 578 C C . HIS A 1 81 ? 9.483 0.241 -13.140 1.00 92.06 81 HIS A C 1
ATOM 580 O O . HIS A 1 81 ? 9.350 1.409 -12.766 1.00 92.06 81 HIS A O 1
ATOM 586 N N . ALA A 1 82 ? 10.612 -0.216 -13.673 1.00 88.00 82 ALA A N 1
ATOM 587 C CA . ALA A 1 82 ? 11.786 0.593 -13.961 1.00 88.00 82 ALA A CA 1
ATOM 588 C C . ALA A 1 82 ? 12.422 0.127 -15.281 1.00 88.00 82 ALA A C 1
ATOM 590 O O . ALA A 1 82 ? 13.007 -0.953 -15.369 1.00 88.00 82 ALA A O 1
ATOM 591 N N . GLY A 1 83 ? 12.312 0.940 -16.334 1.00 84.94 83 GLY A N 1
ATOM 592 C CA . GLY A 1 83 ? 12.898 0.628 -17.642 1.00 84.94 83 GLY A CA 1
ATOM 593 C C . GLY A 1 83 ? 12.249 -0.582 -18.318 1.00 84.94 83 GLY A C 1
ATOM 594 O O . GLY A 1 83 ? 11.169 -0.454 -18.871 1.00 84.94 83 GLY A O 1
ATOM 595 N N . ASN A 1 84 ? 12.920 -1.735 -18.318 1.00 85.00 84 ASN A N 1
ATOM 596 C CA . ASN A 1 84 ? 12.387 -3.003 -18.847 1.00 85.00 84 ASN A CA 1
ATOM 597 C C . ASN A 1 84 ? 12.349 -4.083 -17.751 1.00 85.00 84 ASN A C 1
ATOM 599 O O . ASN A 1 84 ? 12.476 -5.275 -18.030 1.00 85.00 84 ASN A O 1
ATOM 603 N N . GLN A 1 85 ? 12.296 -3.655 -16.492 1.00 85.12 85 GLN A N 1
ATOM 604 C CA . GLN A 1 85 ? 12.339 -4.501 -15.309 1.00 85.12 85 GLN A CA 1
ATOM 605 C C . GLN A 1 85 ? 11.150 -4.152 -14.413 1.00 85.12 85 GLN A C 1
ATOM 607 O O . GLN A 1 85 ? 10.808 -2.981 -14.246 1.00 85.12 85 GLN A O 1
ATOM 612 N N . GLY A 1 86 ? 10.536 -5.180 -13.834 1.00 88.69 86 GLY A N 1
ATOM 613 C CA . GLY A 1 86 ? 9.459 -5.052 -12.864 1.00 88.69 86 GLY A CA 1
ATOM 614 C C . GLY A 1 86 ? 9.819 -5.806 -11.592 1.00 88.69 86 GLY A C 1
ATOM 615 O O . GLY A 1 86 ? 10.495 -6.835 -11.649 1.00 88.69 86 GLY A O 1
ATOM 616 N N . GLY A 1 87 ? 9.390 -5.290 -10.450 1.00 92.00 87 GLY A N 1
ATOM 617 C CA . GLY A 1 87 ? 9.560 -5.937 -9.154 1.00 92.00 87 GLY A CA 1
ATOM 618 C C . GLY A 1 87 ? 8.314 -5.752 -8.308 1.00 92.00 87 GLY A C 1
ATOM 619 O O . GLY A 1 87 ? 7.628 -4.739 -8.440 1.00 92.00 87 GLY A O 1
ATOM 620 N N . ALA A 1 88 ? 8.017 -6.731 -7.459 1.00 95.56 88 ALA A N 1
ATOM 621 C CA . ALA A 1 88 ? 6.916 -6.643 -6.518 1.00 95.56 88 ALA A CA 1
ATOM 622 C C . ALA A 1 88 ? 7.347 -7.065 -5.117 1.00 95.56 88 ALA A C 1
ATOM 624 O O . ALA A 1 88 ? 8.178 -7.961 -4.956 1.00 95.56 88 ALA A O 1
ATOM 625 N N . TRP A 1 89 ? 6.732 -6.447 -4.116 1.00 96.44 89 TRP A N 1
ATOM 626 C CA . TRP A 1 89 ? 6.879 -6.795 -2.708 1.00 96.44 89 TRP A CA 1
ATOM 627 C C . TRP A 1 89 ? 5.511 -7.083 -2.117 1.00 96.44 89 TRP A C 1
ATOM 629 O O . TRP A 1 89 ? 4.566 -6.332 -2.360 1.00 96.44 89 TRP A O 1
ATOM 639 N N . LEU A 1 90 ? 5.432 -8.162 -1.346 1.00 97.31 90 LEU A N 1
ATOM 640 C CA . LEU A 1 90 ? 4.241 -8.568 -0.621 1.00 97.31 90 LEU A CA 1
ATOM 641 C C . LEU A 1 90 ? 4.363 -8.164 0.846 1.00 97.31 90 LEU A C 1
ATOM 643 O O . LEU A 1 90 ? 5.354 -8.485 1.502 1.00 97.31 90 LEU A O 1
ATOM 647 N N . PHE A 1 91 ? 3.315 -7.534 1.356 1.00 96.81 91 PHE A N 1
ATOM 648 C CA . PHE A 1 91 ? 3.037 -7.401 2.776 1.00 96.81 91 PHE A CA 1
ATOM 649 C C . PHE A 1 91 ? 1.846 -8.310 3.084 1.00 96.81 91 PHE A C 1
ATOM 651 O O . PHE A 1 91 ? 0.697 -7.959 2.819 1.00 96.81 91 PHE A O 1
ATOM 658 N N . ASP A 1 92 ? 2.164 -9.509 3.559 1.00 97.19 92 ASP A N 1
ATOM 659 C CA . ASP A 1 92 ? 1.210 -10.568 3.886 1.00 97.19 92 ASP A CA 1
ATOM 660 C C . ASP A 1 92 ? 0.467 -10.223 5.184 1.00 97.19 92 ASP A C 1
ATOM 662 O O . ASP A 1 92 ? 1.104 -9.881 6.188 1.00 97.19 92 ASP A O 1
ATOM 666 N N . ASN A 1 93 ? -0.869 -10.286 5.155 1.00 96.69 93 ASN A N 1
ATOM 667 C CA . ASN A 1 93 ? -1.734 -9.997 6.301 1.00 96.69 93 ASN A CA 1
ATOM 668 C C . ASN A 1 93 ? -1.409 -8.662 7.005 1.00 96.69 93 ASN A C 1
ATOM 670 O O . ASN A 1 93 ? -1.408 -8.553 8.237 1.00 96.69 93 ASN A O 1
ATOM 674 N N . GLN A 1 94 ? -1.130 -7.615 6.227 1.00 97.19 94 GLN A N 1
ATOM 675 C CA . GLN A 1 94 ? -0.812 -6.296 6.752 1.00 97.19 94 GLN A CA 1
ATOM 676 C C . GLN A 1 94 ? -2.020 -5.712 7.487 1.00 97.19 94 GLN A C 1
ATOM 678 O O . GLN A 1 94 ? -3.015 -5.330 6.876 1.00 97.19 94 GLN A O 1
ATOM 683 N N . ALA A 1 95 ? -1.913 -5.583 8.808 1.00 97.50 95 ALA A N 1
ATOM 684 C CA . ALA A 1 95 ? -2.911 -4.904 9.626 1.00 97.50 95 ALA A CA 1
ATOM 685 C C . ALA A 1 95 ? -2.613 -3.397 9.711 1.00 97.50 95 ALA A C 1
ATOM 687 O O . ALA A 1 95 ? -1.471 -2.996 9.947 1.00 97.50 95 ALA A O 1
ATOM 688 N N . ILE A 1 96 ? -3.644 -2.569 9.546 1.00 98.06 96 ILE A N 1
ATOM 689 C CA . ILE A 1 96 ? -3.605 -1.112 9.684 1.00 98.06 96 ILE A CA 1
ATOM 690 C C . ILE A 1 96 ? -4.770 -0.707 10.591 1.00 98.06 96 ILE A C 1
ATOM 692 O O . ILE A 1 96 ? -5.942 -0.759 10.203 1.00 98.06 96 ILE A O 1
ATOM 696 N N . LEU A 1 97 ? -4.443 -0.342 11.828 1.00 97.62 97 LEU A N 1
ATOM 697 C CA . LEU A 1 97 ? -5.403 0.028 12.868 1.00 97.62 97 LEU A CA 1
ATOM 698 C C . LEU A 1 97 ? -6.145 1.330 12.519 1.00 97.62 97 LEU A C 1
ATOM 700 O O . LEU A 1 97 ? -5.702 2.071 11.635 1.00 97.62 97 LEU A O 1
ATOM 704 N N . PRO A 1 98 ? -7.261 1.644 13.201 1.00 97.12 98 PRO A N 1
ATOM 705 C CA . PRO A 1 98 ? -8.011 2.855 12.910 1.00 97.12 98 PRO A CA 1
ATOM 706 C C . PRO A 1 98 ? -7.155 4.114 13.103 1.00 97.12 98 PRO A C 1
ATOM 708 O O . PRO A 1 98 ? -6.459 4.251 14.110 1.00 97.12 98 PRO A O 1
ATOM 711 N N . GLY A 1 99 ? -7.174 5.012 12.117 1.00 97.00 99 GLY A N 1
ATOM 712 C CA . GLY A 1 99 ? -6.377 6.241 12.078 1.00 97.00 99 GLY A CA 1
ATOM 713 C C . GLY A 1 99 ? -4.862 6.025 11.983 1.00 97.00 99 GLY A C 1
ATOM 714 O O . GLY A 1 99 ? -4.099 6.993 11.980 1.00 97.00 99 GLY A O 1
ATOM 715 N N . GLN A 1 100 ? -4.393 4.775 11.928 1.00 98.12 100 GLN A N 1
ATOM 716 C CA . GLN A 1 100 ? -2.970 4.476 11.909 1.00 98.12 100 GLN A CA 1
ATOM 717 C C . GLN A 1 100 ? -2.368 4.855 10.561 1.00 98.12 100 GLN A C 1
ATOM 719 O O . GLN A 1 100 ? -2.922 4.556 9.503 1.00 98.12 100 GLN A O 1
ATOM 724 N N . THR A 1 101 ? -1.185 5.461 10.619 1.00 98.31 101 THR A N 1
ATOM 725 C CA . THR A 1 101 ? -0.296 5.601 9.468 1.00 98.31 101 THR A CA 1
ATOM 726 C C . THR A 1 101 ? 0.891 4.672 9.651 1.00 98.31 101 THR A C 1
ATOM 728 O O . THR A 1 101 ? 1.594 4.754 10.657 1.00 98.31 101 THR A O 1
ATOM 731 N N . LEU A 1 102 ? 1.104 3.790 8.682 1.00 97.56 102 LEU A N 1
ATOM 732 C CA . LEU A 1 102 ? 2.341 3.037 8.537 1.00 97.56 102 LEU A CA 1
ATOM 733 C C . LEU A 1 102 ? 3.211 3.745 7.509 1.00 97.56 102 LEU A C 1
ATOM 735 O O . LEU A 1 102 ? 2.717 4.197 6.477 1.00 97.56 102 LEU A O 1
ATOM 739 N N . ASN A 1 103 ? 4.504 3.832 7.786 1.00 96.06 103 ASN A N 1
ATOM 740 C CA . ASN A 1 103 ? 5.474 4.465 6.909 1.00 96.06 103 ASN A CA 1
ATOM 741 C C . ASN A 1 103 ? 6.680 3.554 6.713 1.00 96.06 103 ASN A C 1
ATOM 743 O O . ASN A 1 103 ? 7.064 2.800 7.606 1.00 96.06 103 ASN A O 1
ATOM 747 N N . GLY A 1 104 ? 7.322 3.686 5.562 1.00 93.00 104 GLY A N 1
ATOM 748 C CA . GLY A 1 104 ? 8.537 2.956 5.257 1.00 93.00 104 GLY A CA 1
ATOM 749 C C . GLY A 1 104 ? 9.358 3.637 4.181 1.00 93.00 104 GLY A C 1
ATOM 750 O O . GLY A 1 104 ? 8.993 4.683 3.638 1.00 93.00 104 GLY A O 1
ATOM 751 N N . THR A 1 105 ? 10.494 3.024 3.883 1.00 94.19 105 THR A N 1
ATOM 752 C CA . THR A 1 105 ? 11.331 3.389 2.748 1.00 94.19 105 THR A CA 1
ATOM 753 C C . THR A 1 105 ? 11.403 2.233 1.766 1.00 94.19 105 THR A C 1
ATOM 755 O O . THR A 1 105 ? 11.119 1.082 2.101 1.00 94.19 105 THR A O 1
ATOM 758 N N . TRP A 1 106 ? 11.761 2.549 0.531 1.00 91.62 106 TRP A N 1
ATOM 759 C CA . TRP A 1 106 ? 12.054 1.582 -0.512 1.00 91.62 106 TRP A CA 1
ATOM 760 C C . TRP A 1 106 ? 13.379 1.948 -1.176 1.00 91.62 106 TRP A C 1
ATOM 762 O O . TRP A 1 106 ? 13.786 3.113 -1.200 1.00 91.62 106 TRP A O 1
ATOM 772 N N . ALA A 1 107 ? 14.056 0.939 -1.711 1.00 90.19 107 ALA A N 1
ATOM 773 C CA . ALA A 1 107 ? 15.260 1.107 -2.503 1.00 90.19 107 ALA A CA 1
ATOM 774 C C . ALA A 1 107 ? 15.335 0.007 -3.563 1.00 90.19 107 ALA A C 1
ATOM 776 O O . ALA A 1 107 ? 15.008 -1.149 -3.300 1.00 90.19 107 ALA A O 1
ATOM 777 N N . ILE A 1 108 ? 15.794 0.369 -4.753 1.00 86.50 108 ILE A N 1
ATOM 778 C CA . ILE A 1 108 ? 16.096 -0.548 -5.841 1.00 86.50 108 ILE A CA 1
ATOM 779 C C . ILE A 1 108 ? 17.609 -0.745 -5.863 1.00 86.50 108 ILE A C 1
ATOM 781 O O . ILE A 1 108 ? 18.366 0.206 -6.063 1.00 86.50 108 ILE A O 1
ATOM 785 N N . ASN A 1 109 ? 18.044 -1.993 -5.686 1.00 85.62 109 ASN A N 1
ATOM 786 C CA . ASN A 1 109 ? 19.436 -2.388 -5.854 1.00 85.62 109 ASN A CA 1
ATOM 787 C C . ASN A 1 109 ? 19.579 -3.304 -7.073 1.00 85.62 109 ASN A C 1
ATOM 789 O O . ASN A 1 109 ? 19.173 -4.466 -7.040 1.00 85.62 109 ASN A O 1
ATOM 793 N N . TRP A 1 110 ? 20.177 -2.787 -8.143 1.00 81.94 110 TRP A N 1
ATOM 794 C CA . TRP A 1 110 ? 20.437 -3.553 -9.358 1.00 81.94 110 TRP A CA 1
ATOM 795 C C . TRP A 1 110 ? 21.685 -4.423 -9.179 1.00 81.94 110 TRP A C 1
ATOM 797 O O . TRP A 1 110 ? 22.813 -3.936 -9.226 1.00 81.94 110 TRP A O 1
ATOM 807 N N . THR A 1 111 ? 21.482 -5.722 -8.958 1.00 76.81 111 THR A N 1
ATOM 808 C CA . THR A 1 111 ? 22.565 -6.683 -8.677 1.00 76.81 111 THR A CA 1
ATOM 809 C C . THR A 1 111 ? 23.259 -7.217 -9.931 1.00 76.81 111 THR A C 1
ATOM 811 O O . THR A 1 111 ? 24.377 -7.722 -9.855 1.00 76.81 111 THR A O 1
ATOM 814 N N . VAL A 1 112 ? 22.629 -7.075 -11.097 1.00 68.38 112 VAL A N 1
ATOM 815 C CA . VAL A 1 112 ? 23.200 -7.380 -12.415 1.00 68.38 112 VAL A CA 1
ATOM 816 C C . VAL A 1 112 ? 23.536 -6.076 -13.135 1.00 68.38 112 VAL A C 1
ATOM 818 O O . VAL A 1 112 ? 22.715 -5.166 -13.177 1.00 68.38 112 VAL A O 1
ATOM 821 N N . GLY A 1 113 ? 24.754 -5.981 -13.679 1.00 64.81 113 GLY A N 1
ATOM 822 C CA . GLY A 1 113 ? 25.261 -4.780 -14.360 1.00 64.81 113 GLY A CA 1
ATOM 823 C C . GLY A 1 113 ? 26.206 -3.894 -13.532 1.00 64.81 113 GLY A C 1
ATOM 824 O O . GLY A 1 113 ? 26.712 -2.925 -14.077 1.00 64.81 113 GLY A O 1
ATOM 825 N N . ASN A 1 114 ? 26.471 -4.215 -12.254 1.00 54.03 114 ASN A N 1
ATOM 826 C CA . ASN A 1 114 ? 27.533 -3.665 -11.379 1.00 54.03 114 ASN A CA 1
ATOM 827 C C . ASN A 1 114 ? 27.977 -2.202 -11.651 1.00 54.03 114 ASN A C 1
ATOM 829 O O . ASN A 1 114 ? 29.159 -1.939 -11.871 1.00 54.03 114 ASN A O 1
ATOM 833 N N . GLY A 1 115 ? 27.042 -1.245 -11.665 1.00 54.03 115 GLY A N 1
ATOM 834 C CA . GLY A 1 115 ? 27.355 0.178 -11.873 1.00 54.03 115 GLY A CA 1
ATOM 835 C C . GLY A 1 115 ? 27.400 0.651 -13.333 1.00 54.03 115 GLY A C 1
ATOM 836 O O . GLY A 1 115 ? 27.934 1.723 -13.609 1.00 54.03 115 GLY A O 1
ATOM 837 N N . GLN A 1 116 ? 26.843 -0.106 -14.280 1.00 59.28 116 GLN A N 1
ATOM 838 C CA . GLN A 1 116 ? 26.607 0.393 -15.634 1.00 59.28 116 GLN A CA 1
ATOM 839 C C . GLN A 1 116 ? 25.664 1.611 -15.618 1.00 59.28 116 GLN A C 1
ATOM 841 O O . GLN A 1 116 ? 24.701 1.673 -14.860 1.00 59.28 116 GLN A O 1
ATOM 846 N N . ALA A 1 117 ? 25.918 2.577 -16.505 1.00 57.47 117 ALA A N 1
ATOM 847 C CA . ALA A 1 117 ? 25.204 3.859 -16.594 1.00 57.47 117 ALA A CA 1
ATOM 848 C C . ALA A 1 117 ? 23.702 3.761 -16.958 1.00 57.47 117 ALA A C 1
ATOM 850 O O . ALA A 1 117 ? 23.026 4.781 -17.040 1.00 57.47 117 ALA A O 1
ATOM 851 N N . ASN A 1 118 ? 23.178 2.550 -17.170 1.00 67.75 118 ASN A N 1
ATOM 852 C CA . ASN A 1 118 ? 21.840 2.293 -17.705 1.00 67.75 118 ASN A CA 1
ATOM 853 C C . ASN A 1 118 ? 20.881 1.684 -16.670 1.00 67.75 118 ASN A C 1
ATOM 855 O O . ASN A 1 118 ? 19.911 1.034 -17.051 1.00 67.75 118 ASN A O 1
ATOM 859 N N . ASN A 1 119 ? 21.145 1.866 -15.375 1.00 76.25 119 ASN A N 1
ATOM 860 C CA . ASN A 1 119 ? 20.256 1.425 -14.303 1.00 76.25 119 ASN A CA 1
ATOM 861 C C . ASN A 1 119 ? 18.982 2.283 -14.315 1.00 76.25 119 ASN A C 1
ATOM 863 O O . ASN A 1 119 ? 19.058 3.465 -13.964 1.00 76.25 119 ASN A O 1
ATOM 867 N N . PRO A 1 120 ? 17.819 1.744 -14.721 1.00 82.38 120 PRO A N 1
ATOM 868 C CA . PRO A 1 120 ? 16.634 2.567 -14.850 1.00 82.38 120 PRO A CA 1
ATOM 869 C C . PRO A 1 120 ? 16.145 3.015 -13.473 1.00 82.38 120 PRO A C 1
ATOM 871 O O . PRO A 1 120 ? 16.198 2.273 -12.487 1.00 82.38 120 PRO A O 1
ATOM 874 N N . GLY A 1 121 ? 15.649 4.247 -13.426 1.00 85.31 121 GLY A N 1
ATOM 875 C CA . GLY A 1 121 ? 14.851 4.716 -12.307 1.00 85.31 121 GLY A CA 1
ATOM 876 C C . GLY A 1 121 ? 13.432 4.154 -12.369 1.00 85.31 121 GLY A C 1
ATOM 877 O O . GLY A 1 121 ? 12.936 3.748 -13.425 1.00 85.31 121 GLY A O 1
ATOM 878 N N . PHE A 1 122 ? 12.776 4.184 -11.218 1.00 88.25 122 PHE A N 1
ATOM 879 C CA . PHE A 1 122 ? 11.340 4.108 -11.045 1.00 88.25 122 PHE A CA 1
ATOM 880 C C . PHE A 1 122 ? 10.620 4.874 -12.155 1.00 88.25 122 PHE A C 1
ATOM 882 O O . PHE A 1 122 ? 10.922 6.035 -12.427 1.00 88.25 122 PHE A O 1
ATOM 889 N N . SER A 1 123 ? 9.676 4.198 -12.799 1.00 90.94 123 SER A N 1
ATOM 890 C CA . SER A 1 123 ? 8.826 4.759 -13.847 1.00 90.94 123 SER A CA 1
ATOM 891 C C . SER A 1 123 ? 7.374 4.845 -13.389 1.00 90.94 123 SER A C 1
ATOM 893 O O . SER A 1 123 ? 6.726 5.866 -13.598 1.00 90.94 123 SER A O 1
ATOM 895 N N . ASN A 1 124 ? 6.862 3.780 -12.768 1.00 94.00 124 ASN A N 1
ATOM 896 C CA . ASN A 1 124 ? 5.506 3.740 -12.236 1.00 94.00 124 ASN A CA 1
ATOM 897 C C . ASN A 1 124 ? 5.385 2.754 -11.065 1.00 94.00 124 ASN A C 1
ATOM 899 O O . ASN A 1 124 ? 6.199 1.836 -10.910 1.00 94.00 124 ASN A O 1
ATOM 903 N N . LEU A 1 125 ? 4.359 2.979 -10.246 1.00 95.19 125 LEU A N 1
ATOM 904 C CA . LEU A 1 125 ? 3.912 2.118 -9.157 1.00 95.19 125 LEU A CA 1
ATOM 905 C C . LEU A 1 125 ? 2.476 1.690 -9.452 1.00 95.19 125 LEU A C 1
ATOM 907 O O . LEU A 1 125 ? 1.655 2.485 -9.911 1.00 95.19 125 LEU A O 1
ATOM 911 N N . THR A 1 126 ? 2.172 0.438 -9.149 1.00 97.38 126 THR A N 1
ATOM 912 C CA . THR A 1 126 ? 0.810 -0.084 -9.094 1.00 97.38 126 THR A CA 1
ATOM 913 C C . THR A 1 126 ? 0.627 -0.790 -7.761 1.00 97.38 126 THR A C 1
ATOM 915 O O . THR A 1 126 ? 1.459 -1.606 -7.357 1.00 97.38 126 THR A O 1
ATOM 918 N N . LEU A 1 127 ? -0.443 -0.434 -7.063 1.00 97.75 127 LEU A N 1
ATOM 919 C CA . LEU A 1 127 ? -0.796 -0.983 -5.764 1.00 97.75 127 LEU A CA 1
ATOM 920 C C . LEU A 1 127 ? -1.924 -1.987 -5.952 1.00 97.75 127 LEU A C 1
ATOM 922 O O . LEU A 1 127 ? -2.936 -1.669 -6.579 1.00 97.75 127 LEU A O 1
ATOM 926 N N . PHE A 1 128 ? -1.767 -3.178 -5.386 1.00 98.12 128 PHE A N 1
ATOM 927 C CA . PHE A 1 128 ? -2.785 -4.221 -5.426 1.00 98.12 128 PHE A CA 1
ATOM 928 C C . PHE A 1 128 ? -3.123 -4.703 -4.021 1.00 98.12 128 PHE A C 1
ATOM 930 O O . PHE A 1 128 ? -2.272 -4.704 -3.132 1.00 98.12 128 PHE A O 1
ATOM 937 N N . ALA A 1 129 ? -4.357 -5.162 -3.850 1.00 97.75 129 ALA A N 1
ATOM 938 C CA . ALA A 1 129 ? -4.812 -5.836 -2.646 1.00 97.75 129 ALA A CA 1
ATOM 939 C C . ALA A 1 129 ? -5.503 -7.153 -2.972 1.00 97.75 129 ALA A C 1
ATOM 941 O O . ALA A 1 129 ? -6.158 -7.275 -4.005 1.00 97.75 129 ALA A O 1
ATOM 942 N N . ARG A 1 130 ? -5.439 -8.103 -2.048 1.00 97.25 130 ARG A N 1
ATOM 943 C CA . ARG A 1 130 ? -6.388 -9.219 -1.963 1.00 97.25 130 ARG A CA 1
ATOM 944 C C . ARG A 1 130 ? -6.696 -9.498 -0.497 1.00 97.25 130 ARG A C 1
ATOM 946 O O . ARG A 1 130 ? -6.059 -8.928 0.387 1.00 97.25 130 ARG A O 1
ATOM 953 N N . ASP A 1 131 ? -7.694 -10.341 -0.254 1.00 95.75 131 ASP A N 1
ATOM 954 C CA . ASP A 1 131 ? -8.064 -10.795 1.093 1.00 95.75 131 ASP A CA 1
ATOM 955 C C . ASP A 1 131 ? -8.281 -9.627 2.085 1.00 95.75 131 ASP A C 1
ATOM 957 O O . ASP A 1 131 ? -8.009 -9.724 3.277 1.00 95.75 131 ASP A O 1
ATOM 961 N N . MET A 1 132 ? -8.787 -8.492 1.578 1.00 95.38 132 MET A N 1
ATOM 962 C CA . MET A 1 132 ? -9.009 -7.286 2.374 1.00 95.38 132 MET A CA 1
ATOM 963 C C . MET A 1 132 ? -10.239 -7.447 3.270 1.00 95.38 132 MET A C 1
ATOM 965 O O . MET A 1 132 ? -11.370 -7.547 2.791 1.00 95.38 132 MET A O 1
ATOM 969 N N . VAL A 1 133 ? -10.015 -7.399 4.579 1.00 95.75 133 VAL A N 1
ATOM 970 C CA . VAL A 1 133 ? -11.034 -7.500 5.623 1.00 95.75 133 VAL A CA 1
ATOM 971 C C . VAL A 1 133 ? -11.021 -6.239 6.481 1.00 95.75 133 VAL A C 1
ATOM 973 O O . VAL A 1 133 ? -9.984 -5.815 6.989 1.00 95.75 133 VAL A O 1
ATOM 976 N N . THR A 1 134 ? -12.199 -5.652 6.683 1.00 96.44 134 THR A N 1
ATOM 977 C CA . THR A 1 134 ? -12.410 -4.528 7.604 1.00 96.44 134 THR A CA 1
ATOM 978 C C . THR A 1 134 ? -13.070 -5.025 8.886 1.00 96.44 134 THR A C 1
ATOM 980 O O . THR A 1 134 ? -14.162 -5.595 8.826 1.00 96.44 134 THR A O 1
ATOM 983 N N . THR A 1 135 ? -12.452 -4.793 10.043 1.00 96.31 135 THR A N 1
ATOM 984 C CA . THR A 1 135 ? -12.985 -5.216 11.346 1.00 96.31 135 THR A CA 1
ATOM 985 C C . THR A 1 135 ? -13.275 -4.008 12.239 1.00 96.31 135 THR A C 1
ATOM 987 O O . THR A 1 135 ? -12.366 -3.223 12.518 1.00 96.31 135 THR A O 1
ATOM 990 N N . PRO A 1 136 ? -14.521 -3.822 12.709 1.00 93.62 136 PRO A N 1
ATOM 991 C CA . PRO A 1 136 ? -14.838 -2.766 13.662 1.00 93.62 136 PRO A CA 1
ATOM 992 C C . PRO A 1 136 ? -14.085 -2.953 14.984 1.00 93.62 136 PRO A C 1
ATOM 994 O O . PRO A 1 136 ? -14.018 -4.057 15.527 1.00 93.62 136 PRO A O 1
ATOM 997 N N . VAL A 1 137 ? -13.562 -1.860 15.527 1.00 87.00 137 VAL A N 1
ATOM 998 C CA . VAL A 1 137 ? -13.025 -1.778 16.883 1.00 87.00 137 VAL A CA 1
ATOM 999 C C . VAL A 1 137 ? -14.138 -1.244 17.787 1.00 87.00 137 VAL A C 1
ATOM 1001 O O . VAL A 1 137 ? -14.728 -0.213 17.458 1.00 87.00 137 VAL A O 1
ATOM 1004 N N . PRO A 1 138 ? -14.456 -1.914 18.913 1.00 82.94 138 PRO A N 1
ATOM 1005 C CA . PRO A 1 138 ? -15.475 -1.425 19.831 1.00 82.94 138 PRO A CA 1
ATOM 1006 C C . PRO A 1 138 ? -15.142 -0.017 20.316 1.00 82.94 138 PRO A C 1
ATOM 1008 O O . PRO A 1 138 ? -13.999 0.269 20.683 1.00 82.94 138 PRO A O 1
ATOM 1011 N N . GLU A 1 139 ? -16.145 0.854 20.327 1.00 78.88 139 GLU A N 1
ATOM 1012 C CA . GLU A 1 139 ? -15.972 2.223 20.796 1.00 78.88 139 GLU A CA 1
ATOM 1013 C C . GLU A 1 139 ? -15.506 2.238 22.263 1.00 78.88 139 GLU A C 1
ATOM 1015 O O . GLU A 1 139 ? -15.882 1.348 23.040 1.00 78.88 139 GLU A O 1
ATOM 1020 N N . PRO A 1 140 ? -14.737 3.257 22.694 1.00 74.94 140 PRO A N 1
ATOM 1021 C CA . PRO A 1 140 ? -14.336 3.409 24.094 1.00 74.94 140 PRO A CA 1
ATOM 1022 C C . PRO A 1 140 ? -15.520 3.335 25.066 1.00 74.94 140 PRO A C 1
ATOM 1024 O O . PRO A 1 140 ? -15.397 2.781 26.158 1.00 74.94 140 PRO A O 1
ATOM 1027 N N . GLU A 1 141 ? -16.689 3.824 24.649 1.00 76.25 141 GLU A N 1
ATOM 1028 C CA . GLU A 1 141 ? -17.928 3.756 25.422 1.00 76.25 141 GLU A CA 1
ATOM 1029 C C . GLU A 1 141 ? -18.391 2.319 25.665 1.00 76.25 141 GLU A C 1
ATOM 1031 O O . GLU A 1 141 ? -18.852 2.011 26.758 1.00 76.25 141 GLU A O 1
ATOM 1036 N N . THR A 1 142 ? -18.199 1.401 24.715 1.00 79.62 142 THR A N 1
ATOM 1037 C CA . THR A 1 142 ? -18.554 -0.016 24.898 1.00 79.62 142 THR A CA 1
ATOM 1038 C C . THR A 1 142 ? -17.699 -0.656 25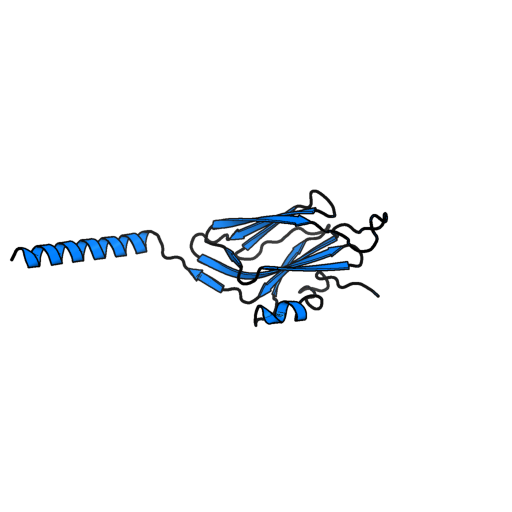.995 1.00 79.62 142 THR A C 1
ATOM 1040 O O . THR A 1 142 ? -18.213 -1.394 26.838 1.00 79.62 142 THR A O 1
ATOM 1043 N N . TYR A 1 143 ? -16.409 -0.316 26.058 1.00 82.06 143 TYR A N 1
ATOM 1044 C CA . TYR A 1 143 ? -15.542 -0.732 27.164 1.00 82.06 143 TYR A CA 1
ATOM 1045 C C . TYR A 1 143 ? -15.921 -0.048 28.481 1.00 82.06 143 TYR A C 1
ATOM 1047 O O . TYR A 1 143 ? -15.914 -0.691 29.532 1.00 82.06 143 TYR A O 1
ATOM 1055 N N . GLY A 1 144 ? -16.313 1.228 28.432 1.00 85.38 144 GLY A N 1
ATOM 1056 C CA . GLY A 1 144 ? -16.861 1.952 29.578 1.00 85.38 144 GLY A CA 1
ATOM 1057 C C . GLY A 1 144 ? -18.123 1.289 30.135 1.00 85.38 144 GLY A C 1
ATOM 1058 O O . GLY A 1 144 ? -18.225 1.079 31.340 1.00 85.38 144 GLY A O 1
ATOM 1059 N N . MET A 1 145 ? -19.043 0.874 29.266 1.00 88.94 145 MET A N 1
ATOM 1060 C CA . MET A 1 145 ? -20.277 0.169 29.618 1.00 88.94 145 MET A CA 1
ATOM 1061 C C . MET A 1 145 ? -20.002 -1.232 30.168 1.00 88.94 145 MET A C 1
ATOM 1063 O O . MET A 1 145 ? -20.637 -1.640 31.140 1.00 88.94 145 MET A O 1
ATOM 1067 N N . LEU A 1 146 ? -19.020 -1.950 29.614 1.00 91.50 146 LEU A N 1
ATOM 1068 C CA . LEU A 1 146 ? -18.560 -3.224 30.166 1.00 91.50 146 LEU A CA 1
ATOM 1069 C C . LEU A 1 146 ? -18.017 -3.044 31.590 1.00 91.50 146 LEU A C 1
ATOM 1071 O O . LEU A 1 146 ? -18.432 -3.757 32.504 1.00 91.50 146 LEU A O 1
ATOM 1075 N N . LEU A 1 147 ? -17.121 -2.075 31.796 1.00 91.25 147 LEU A N 1
ATOM 1076 C CA . LEU A 1 147 ? -16.554 -1.775 33.113 1.00 91.25 147 LEU A CA 1
ATOM 1077 C C . LEU A 1 147 ? -17.622 -1.296 34.098 1.00 91.25 147 LEU A C 1
ATOM 1079 O O . LEU A 1 147 ? -17.620 -1.723 35.252 1.00 91.25 147 LEU A O 1
ATOM 1083 N N . ALA A 1 148 ? -18.562 -0.465 33.652 1.00 92.12 148 ALA A N 1
ATOM 1084 C CA . ALA A 1 148 ? -19.700 -0.038 34.455 1.00 92.12 148 ALA A CA 1
ATOM 1085 C C . ALA A 1 148 ? -20.563 -1.241 34.870 1.00 92.12 148 ALA A C 1
ATOM 1087 O O . ALA A 1 148 ? -20.881 -1.393 36.051 1.00 92.12 148 ALA A O 1
ATOM 1088 N N . GLY A 1 149 ? -20.870 -2.143 33.933 1.00 94.00 149 GLY A N 1
ATOM 1089 C CA . GLY A 1 149 ? -21.583 -3.390 34.205 1.00 94.00 149 GLY A CA 1
ATOM 1090 C C . GLY A 1 149 ? -20.858 -4.266 35.230 1.00 94.00 149 GLY A C 1
ATOM 1091 O O . GLY A 1 149 ? -21.463 -4.714 36.205 1.00 94.00 149 GLY A O 1
ATOM 1092 N N . LEU A 1 150 ? -19.543 -4.444 35.078 1.00 95.75 150 LEU A N 1
ATOM 1093 C CA . LEU A 1 150 ? -18.710 -5.174 36.039 1.00 95.75 150 LEU A CA 1
ATOM 1094 C C . LEU A 1 150 ? -18.679 -4.496 37.417 1.00 95.75 150 LEU A C 1
ATOM 1096 O O . LEU A 1 150 ? -18.750 -5.182 38.439 1.00 95.75 150 LEU A O 1
ATOM 1100 N N . GLY A 1 151 ? -18.636 -3.164 37.466 1.00 96.06 151 GLY A N 1
ATOM 1101 C CA . GLY A 1 151 ? -18.708 -2.391 38.705 1.00 96.06 151 GLY A CA 1
ATOM 1102 C C . GLY A 1 151 ? -20.022 -2.612 39.459 1.00 96.06 151 GLY A C 1
ATOM 1103 O O . GLY A 1 151 ? -20.011 -2.859 40.669 1.00 96.06 151 GLY A O 1
ATOM 1104 N N . VAL A 1 152 ? -21.154 -2.606 38.746 1.00 96.94 152 VAL A N 1
ATOM 1105 C CA . VAL A 1 152 ? -22.478 -2.908 39.317 1.00 96.94 152 VAL A CA 1
ATOM 1106 C C . VAL A 1 152 ? -22.526 -4.340 39.856 1.00 96.94 152 VAL A C 1
ATOM 1108 O O . VAL A 1 152 ? -22.934 -4.553 41.001 1.00 96.94 152 VAL A O 1
ATOM 1111 N N . LEU A 1 153 ? -22.056 -5.322 39.081 1.00 95.94 153 LEU A N 1
ATOM 1112 C CA . LEU A 1 153 ? -22.013 -6.726 39.505 1.00 95.94 153 LEU A CA 1
ATOM 1113 C C . LEU A 1 153 ? -21.135 -6.928 40.750 1.00 95.94 153 LEU A C 1
ATOM 1115 O O . LEU A 1 153 ? -21.546 -7.614 41.690 1.00 95.94 153 LEU A O 1
ATOM 1119 N N . GLY A 1 154 ? -19.968 -6.282 40.804 1.00 95.50 154 GLY A N 1
ATOM 1120 C CA . GLY A 1 154 ? -19.088 -6.296 41.972 1.00 95.50 154 GLY A CA 1
ATOM 1121 C C . GLY A 1 154 ? -19.752 -5.709 43.222 1.00 95.50 154 GLY A C 1
ATOM 1122 O O . GLY A 1 154 ? -19.653 -6.285 44.310 1.00 95.50 154 GLY A O 1
ATOM 1123 N N . MET A 1 155 ? -20.498 -4.607 43.079 1.00 95.62 155 MET A N 1
ATOM 1124 C CA . MET A 1 155 ? -21.255 -4.010 44.186 1.00 95.62 155 MET A CA 1
ATOM 1125 C C . MET A 1 155 ? -22.354 -4.953 44.701 1.00 95.62 155 MET A C 1
ATOM 1127 O O . MET A 1 155 ? -22.496 -5.122 45.916 1.00 95.62 155 MET A O 1
ATOM 1131 N N . VAL A 1 156 ? -23.111 -5.595 43.807 1.00 95.81 156 VAL A N 1
ATOM 1132 C CA . VAL A 1 156 ? -24.163 -6.559 44.179 1.00 95.81 156 VAL A CA 1
ATOM 1133 C C . VAL A 1 156 ? -23.567 -7.772 44.899 1.00 95.81 156 VAL A C 1
ATOM 1135 O O . VAL A 1 156 ? -24.073 -8.178 45.948 1.00 95.81 156 VAL A O 1
ATOM 1138 N N . ALA A 1 157 ? -22.460 -8.319 44.391 1.00 93.75 157 ALA A N 1
ATOM 1139 C CA . ALA A 1 157 ? -21.761 -9.438 45.019 1.00 93.75 157 ALA A CA 1
ATOM 1140 C C . ALA A 1 157 ? -21.239 -9.088 46.425 1.00 93.75 157 ALA A C 1
ATOM 1142 O O . ALA A 1 157 ? -21.339 -9.906 47.339 1.00 93.75 157 ALA A O 1
ATOM 1143 N N . ARG A 1 158 ? -20.739 -7.860 46.634 1.00 92.56 158 ARG A N 1
ATOM 1144 C CA . ARG A 1 158 ? -20.318 -7.378 47.960 1.00 92.56 158 ARG A CA 1
ATOM 1145 C C . ARG A 1 158 ? -21.486 -7.296 48.943 1.00 92.56 158 ARG A C 1
ATOM 1147 O O . ARG A 1 158 ? -21.323 -7.699 50.090 1.00 92.56 158 ARG A O 1
ATOM 1154 N N . ARG A 1 159 ? -22.656 -6.809 48.509 1.00 92.88 159 ARG A N 1
ATOM 1155 C CA . ARG A 1 159 ? -23.855 -6.726 49.366 1.00 92.88 159 ARG A CA 1
ATOM 1156 C C . ARG A 1 159 ? -24.312 -8.106 49.839 1.00 92.88 159 ARG A C 1
ATOM 1158 O O . ARG A 1 159 ? -24.605 -8.264 51.015 1.00 92.88 159 ARG A O 1
ATOM 1165 N N . ARG A 1 160 ? -24.276 -9.108 48.955 1.00 89.44 160 ARG A N 1
ATOM 1166 C CA . ARG A 1 160 ? -24.629 -10.502 49.280 1.00 89.44 160 ARG A CA 1
ATOM 1167 C C . ARG A 1 160 ? -23.707 -11.176 50.297 1.00 89.44 160 ARG A C 1
ATOM 1169 O O . ARG A 1 160 ? -24.141 -12.121 50.927 1.00 89.44 160 ARG A O 1
ATOM 1176 N N . LYS A 1 161 ? -22.452 -10.734 50.434 1.00 82.75 161 LYS A N 1
ATOM 1177 C CA . LYS A 1 161 ? -21.518 -11.264 51.447 1.00 82.75 161 LYS A CA 1
ATOM 1178 C C . LYS A 1 161 ? -21.681 -10.622 52.827 1.00 82.75 161 LYS A C 1
ATOM 1180 O O . LYS A 1 161 ? -21.134 -11.137 53.793 1.00 82.75 161 LYS A O 1
ATOM 1185 N N . LEU A 1 162 ? -22.331 -9.462 52.896 1.00 78.19 162 LEU A N 1
ATOM 1186 C CA . LEU A 1 162 ? -22.563 -8.713 54.135 1.00 78.19 162 LEU A CA 1
ATOM 1187 C C . LEU A 1 162 ? -23.939 -9.017 54.755 1.00 78.19 162 LEU A C 1
ATOM 1189 O O . LEU A 1 162 ? -24.232 -8.503 55.830 1.00 78.19 162 LEU A O 1
ATOM 1193 N N . SER A 1 163 ? -24.776 -9.795 54.059 1.00 59.62 163 SER A N 1
ATOM 1194 C CA . SER A 1 163 ? -26.052 -10.354 54.535 1.00 59.62 163 SER A CA 1
ATOM 1195 C C . SER A 1 163 ? -25.867 -11.833 54.843 1.00 59.62 163 SER A C 1
ATOM 1197 O O . SER A 1 163 ? -26.528 -12.310 55.784 1.00 59.62 163 SER A O 1
#

Organism: NCBI:txid2666085

Sequence (163 aa):
MAGWNPHAGPNGDTSGFDAPFAPYGSGTWSLLDKLDSSSGLQNTGPLTFTFTPPSGTSGGWSVTNTSMTSSVTLDLAFAMHAGNQGGAWLFDNQAILPGQTLNGTWAINWTVGNGQANNPGFSNLTLFARDMVTTPVPEPETYGMLLAGLGVLGMVARRRKLS